Protein AF-A0A934WKM2-F1 (afdb_monomer_lite)

Foldseek 3Di:
DPVVLLVLLVVLVVLLVVLVVLLCVLLVLLVVVCPPPHDPVNVVVVVVVVVLVVVLQVQLVVQLVVLVVVLVVQQVVCVVVVHDRDDRPVSNSSSSSSVSVSVSSNVSSVVSVVDDSD

Sequence (118 aa):
MTRTRSTTLARQATELAVAVPQVMAHRLTRMALAGPVPNARDRREFHGMAQEKAHAFWQSWFAMGWAMTQAMQQAWMAMLQGARVPLVDTQAVLARGLAPVHRKATANARRLARTPLR

Radius of gyration: 19.39 Å; chains: 1; bounding box: 47×22×53 Å

Secondary structure (DSSP, 8-state):
--HHHHHHHHHHHHHHHHHHHHHHHHHHHHHHHH-SS--HHHHHHHHHHHHHHHHHHHHHHHHHHHHHHH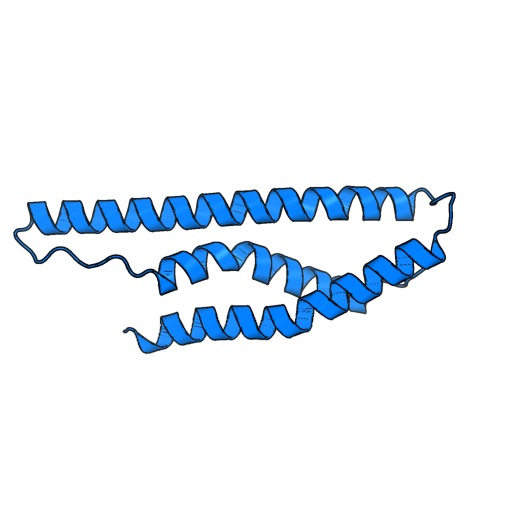HHHHHHHHHHTTPPPPPP-HHHHHHHHHHHHHHHHHHHHHHHTTS---

pLDDT: mean 90.69, std 8.33, range [47.88, 96.56]

Structure (mmCIF, N/CA/C/O backbone):
data_AF-A0A934WKM2-F1
#
_entry.id   AF-A0A934WKM2-F1
#
loop_
_atom_site.group_PDB
_atom_site.id
_atom_site.type_symbol
_atom_site.label_atom_id
_atom_site.label_alt_id
_atom_site.label_comp_id
_atom_site.label_asym_id
_atom_site.label_entity_id
_atom_site.label_seq_id
_atom_site.pdbx_PDB_ins_code
_atom_site.Cartn_x
_atom_site.Cartn_y
_atom_site.Cartn_z
_atom_site.occupancy
_atom_site.B_iso_or_equiv
_atom_site.auth_seq_id
_atom_site.auth_comp_id
_atom_site.auth_asym_id
_atom_site.auth_atom_id
_atom_site.pdbx_PDB_model_num
ATOM 1 N N . MET A 1 1 ? 10.850 -12.229 -21.731 1.00 47.88 1 MET A N 1
ATOM 2 C CA . MET A 1 1 ? 10.818 -12.022 -20.257 1.00 47.88 1 MET A CA 1
ATOM 3 C C . MET A 1 1 ? 9.823 -10.935 -19.792 1.00 47.88 1 MET A C 1
ATOM 5 O O . MET A 1 1 ? 9.910 -10.490 -18.656 1.00 47.88 1 MET A O 1
ATOM 9 N N . THR A 1 2 ? 8.840 -10.528 -20.606 1.00 53.94 2 THR A N 1
ATOM 10 C CA . THR A 1 2 ? 7.841 -9.481 -20.277 1.00 53.94 2 THR A CA 1
ATOM 11 C C . THR A 1 2 ? 6.582 -10.017 -19.581 1.00 53.94 2 THR A C 1
ATOM 13 O O . THR A 1 2 ? 5.940 -9.300 -18.818 1.00 53.94 2 THR A O 1
ATOM 16 N N . ARG A 1 3 ? 6.261 -11.305 -19.771 1.00 54.34 3 ARG A N 1
ATOM 17 C CA . ARG A 1 3 ? 5.039 -11.936 -19.242 1.00 54.34 3 ARG A CA 1
ATOM 18 C C . ARG A 1 3 ? 4.985 -11.971 -17.710 1.00 54.34 3 ARG A C 1
ATOM 20 O O . ARG A 1 3 ? 3.946 -11.678 -17.143 1.00 54.34 3 ARG A O 1
ATOM 27 N N . THR A 1 4 ? 6.106 -12.253 -17.044 1.00 63.75 4 THR A N 1
ATOM 28 C CA . THR A 1 4 ? 6.183 -12.427 -15.578 1.00 63.75 4 THR A CA 1
ATOM 29 C C . THR A 1 4 ? 6.066 -11.121 -14.781 1.00 63.75 4 THR A C 1
ATOM 31 O O . THR A 1 4 ? 5.653 -11.124 -13.619 1.00 63.75 4 THR A O 1
ATOM 34 N N . ARG A 1 5 ? 6.422 -9.982 -15.385 1.00 65.62 5 ARG A N 1
ATOM 35 C CA . ARG A 1 5 ? 6.382 -8.666 -14.722 1.00 65.62 5 ARG A CA 1
ATOM 36 C C . ARG A 1 5 ? 4.980 -8.070 -14.754 1.00 65.62 5 ARG A C 1
ATOM 38 O O . ARG A 1 5 ? 4.478 -7.654 -13.714 1.00 65.62 5 ARG A O 1
ATOM 45 N N . SER A 1 6 ? 4.322 -8.139 -15.912 1.00 64.50 6 SER A N 1
ATOM 46 C CA . SER A 1 6 ? 2.926 -7.719 -16.070 1.00 64.50 6 SER A CA 1
ATOM 47 C C . SER A 1 6 ? 1.986 -8.519 -15.162 1.00 64.50 6 SER A C 1
ATOM 49 O O . SER A 1 6 ? 1.163 -7.945 -14.450 1.00 64.50 6 SER A O 1
ATOM 51 N N . THR A 1 7 ? 2.203 -9.837 -15.057 1.00 77.50 7 THR A N 1
ATOM 52 C CA . THR A 1 7 ? 1.463 -10.689 -14.113 1.00 77.50 7 THR A CA 1
ATOM 53 C C . THR A 1 7 ? 1.713 -10.310 -12.656 1.00 77.50 7 THR A C 1
ATOM 55 O O . THR A 1 7 ? 0.831 -10.493 -11.825 1.00 77.50 7 THR A O 1
ATOM 58 N N . THR A 1 8 ? 2.891 -9.771 -12.321 1.00 87.81 8 THR A N 1
ATOM 59 C CA . THR A 1 8 ? 3.202 -9.350 -10.947 1.00 87.81 8 THR A CA 1
ATOM 60 C C . THR A 1 8 ? 2.421 -8.100 -10.563 1.00 87.81 8 THR A C 1
ATOM 62 O O . THR A 1 8 ? 1.789 -8.101 -9.509 1.00 87.81 8 THR A O 1
ATOM 65 N N . LEU A 1 9 ? 2.415 -7.071 -11.417 1.00 91.75 9 LEU A N 1
ATOM 66 C CA . LEU A 1 9 ? 1.654 -5.845 -11.164 1.00 91.75 9 LEU A CA 1
ATOM 67 C C . LEU A 1 9 ? 0.149 -6.130 -11.093 1.00 91.75 9 LEU A C 1
ATOM 69 O O . LEU A 1 9 ? -0.510 -5.709 -10.145 1.00 91.75 9 LEU A O 1
ATOM 73 N N . ALA A 1 10 ? -0.375 -6.895 -12.056 1.00 92.50 10 ALA A N 1
ATOM 74 C CA . ALA A 1 10 ? -1.779 -7.294 -12.075 1.00 92.50 10 ALA A CA 1
ATOM 75 C C . ALA A 1 10 ? -2.157 -8.059 -10.798 1.00 92.50 10 ALA A C 1
ATOM 77 O O . ALA A 1 10 ? -3.118 -7.698 -10.126 1.00 92.50 10 ALA A O 1
ATOM 78 N N . ARG A 1 11 ? -1.344 -9.045 -10.394 1.00 93.50 11 ARG A N 1
ATOM 79 C CA . ARG A 1 11 ? -1.551 -9.792 -9.148 1.00 93.50 11 ARG A CA 1
ATOM 80 C C . ARG A 1 11 ? -1.540 -8.887 -7.918 1.00 93.50 11 ARG A C 1
ATOM 82 O O . ARG A 1 11 ? -2.429 -9.004 -7.081 1.00 93.50 11 ARG A O 1
ATOM 89 N N . GLN A 1 12 ? -0.565 -7.983 -7.800 1.00 94.12 12 GLN A N 1
ATOM 90 C CA . GLN A 1 12 ? -0.501 -7.034 -6.683 1.00 94.12 12 GLN A CA 1
ATOM 91 C C . GLN A 1 12 ? -1.754 -6.158 -6.622 1.00 94.12 12 GLN A C 1
ATOM 93 O O . GLN A 1 12 ? -2.299 -5.962 -5.538 1.00 94.12 12 GLN A O 1
ATOM 98 N N . ALA A 1 13 ? -2.230 -5.667 -7.767 1.00 94.44 13 ALA A N 1
ATOM 99 C CA . ALA A 1 13 ? -3.445 -4.866 -7.848 1.00 94.44 13 ALA A CA 1
ATOM 100 C C . ALA A 1 13 ? -4.692 -5.670 -7.441 1.00 94.44 13 ALA A C 1
ATOM 102 O O . ALA A 1 13 ? -5.478 -5.193 -6.625 1.00 94.44 13 ALA A O 1
ATOM 103 N N . THR A 1 14 ? -4.847 -6.903 -7.932 1.00 95.75 14 THR A N 1
ATOM 104 C CA . THR A 1 14 ? -5.975 -7.779 -7.571 1.00 95.75 14 THR A CA 1
ATOM 105 C C . THR A 1 14 ? -5.967 -8.139 -6.087 1.00 95.75 14 THR A C 1
ATOM 107 O O . THR A 1 14 ? -6.989 -8.022 -5.415 1.00 95.75 14 THR A O 1
ATOM 110 N N . GLU A 1 15 ? -4.815 -8.530 -5.537 1.00 95.88 15 GLU A N 1
ATOM 111 C CA . GLU A 1 15 ? -4.692 -8.841 -4.109 1.00 95.88 15 GLU A CA 1
ATOM 112 C C . GLU A 1 15 ? -4.977 -7.603 -3.239 1.00 95.88 15 GLU A C 1
ATOM 114 O O . GLU A 1 15 ? -5.604 -7.711 -2.183 1.00 95.88 15 GLU A O 1
ATOM 119 N N . LEU A 1 16 ? -4.570 -6.411 -3.691 1.00 95.56 16 LEU A N 1
ATOM 120 C CA . LEU A 1 16 ? -4.868 -5.150 -3.014 1.00 95.56 16 LEU A CA 1
ATOM 121 C C . LEU A 1 16 ? -6.370 -4.828 -3.045 1.00 95.56 16 LEU A C 1
ATOM 123 O O . LEU A 1 16 ? -6.918 -4.432 -2.016 1.00 95.56 16 LEU A O 1
ATOM 127 N N . ALA A 1 17 ? -7.031 -5.039 -4.187 1.00 95.19 17 ALA A N 1
ATOM 128 C CA . ALA A 1 17 ? -8.466 -4.810 -4.359 1.00 95.19 17 ALA A CA 1
ATOM 1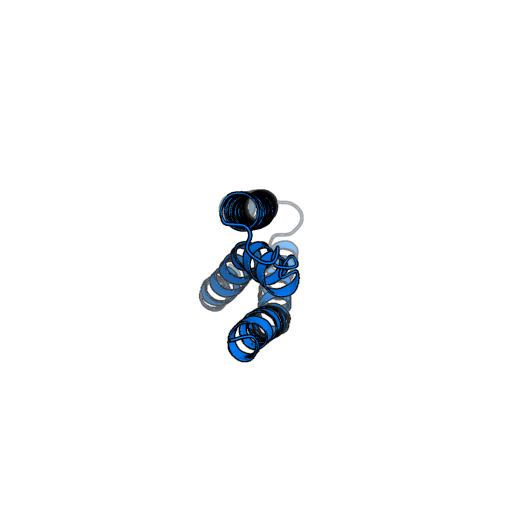29 C C . ALA A 1 17 ? -9.315 -5.634 -3.377 1.00 95.19 17 ALA A C 1
ATOM 131 O O . ALA A 1 17 ? -10.367 -5.175 -2.946 1.00 95.19 17 ALA A O 1
ATOM 132 N N . VAL A 1 18 ? -8.833 -6.812 -2.968 1.00 96.06 18 VAL A N 1
ATOM 133 C CA . VAL A 1 18 ? -9.487 -7.648 -1.948 1.00 96.06 18 VAL A CA 1
ATOM 134 C C . VAL A 1 18 ? -9.072 -7.252 -0.526 1.00 96.06 18 VAL A C 1
ATOM 136 O O . VAL A 1 18 ? -9.916 -7.141 0.363 1.00 96.06 18 VAL A O 1
ATOM 139 N N . ALA A 1 19 ? -7.779 -7.022 -0.280 1.00 96.31 19 ALA A N 1
ATOM 140 C CA . ALA A 1 19 ? -7.261 -6.772 1.067 1.00 96.31 19 ALA A CA 1
ATOM 141 C C . ALA A 1 19 ? -7.658 -5.397 1.633 1.00 96.31 19 ALA A C 1
ATOM 143 O O . ALA A 1 19 ? -7.912 -5.265 2.833 1.00 96.31 19 ALA A O 1
ATOM 144 N N . VAL A 1 20 ? -7.699 -4.355 0.796 1.00 95.75 20 VAL A N 1
ATOM 145 C CA . VAL A 1 20 ? -7.959 -2.979 1.251 1.00 95.75 20 VAL A CA 1
ATOM 146 C C . VAL A 1 20 ? -9.361 -2.815 1.848 1.00 95.75 20 VAL A C 1
ATOM 148 O O . VAL A 1 20 ? -9.437 -2.298 2.968 1.00 95.75 20 VAL A O 1
ATOM 151 N N . PRO A 1 21 ? -10.451 -3.286 1.206 1.00 96.56 21 PRO A N 1
ATOM 152 C CA . PRO A 1 21 ? -11.785 -3.220 1.797 1.00 96.56 21 PRO A CA 1
ATOM 153 C C . PRO A 1 21 ? -11.873 -3.901 3.165 1.00 96.56 21 PRO A C 1
ATOM 155 O O . PRO A 1 21 ? -12.461 -3.337 4.081 1.00 96.56 21 PRO A O 1
ATOM 158 N N . GLN A 1 22 ? -11.225 -5.058 3.351 1.00 95.44 22 GLN A N 1
ATOM 159 C CA . GLN A 1 22 ? -11.202 -5.769 4.639 1.00 95.44 22 GLN A CA 1
ATOM 160 C C . GLN A 1 22 ? -10.542 -4.932 5.743 1.00 95.44 22 GLN A C 1
ATOM 162 O O . GLN A 1 22 ? -11.071 -4.802 6.849 1.00 95.44 22 GLN A O 1
ATOM 167 N N . VAL A 1 23 ? -9.392 -4.323 5.435 1.00 95.69 23 VAL A N 1
ATOM 168 C CA . VAL A 1 23 ? -8.666 -3.451 6.368 1.00 95.69 23 VAL A CA 1
ATOM 169 C C . VAL A 1 23 ? -9.494 -2.219 6.723 1.00 95.69 23 VAL A C 1
ATOM 171 O O . VAL A 1 23 ? -9.574 -1.853 7.897 1.00 95.69 23 VAL A O 1
ATOM 174 N N . MET A 1 24 ? -10.115 -1.583 5.727 1.00 95.31 24 MET A N 1
ATOM 175 C CA . MET A 1 24 ? -10.973 -0.418 5.938 1.00 95.31 24 MET A CA 1
ATOM 176 C C . MET A 1 24 ? -12.202 -0.768 6.768 1.00 95.31 24 MET A C 1
ATOM 178 O O . MET A 1 24 ? -12.451 -0.086 7.757 1.00 95.31 24 MET A O 1
ATOM 182 N N . ALA A 1 25 ? -12.913 -1.844 6.431 1.00 95.12 25 ALA A N 1
ATOM 183 C CA . ALA A 1 25 ? -14.098 -2.287 7.157 1.00 95.12 25 ALA A CA 1
ATOM 184 C C . ALA A 1 25 ? -13.788 -2.521 8.640 1.00 95.12 25 ALA A C 1
ATOM 186 O O . ALA A 1 25 ? -14.463 -1.962 9.503 1.00 95.12 25 ALA A O 1
ATOM 187 N N . HIS A 1 26 ? -12.714 -3.254 8.953 1.00 95.31 26 HIS A N 1
ATOM 188 C CA . HIS A 1 26 ? -12.319 -3.495 10.342 1.00 95.31 26 HIS A CA 1
ATOM 189 C C . HIS A 1 26 ? -12.001 -2.190 11.089 1.00 95.31 26 HIS A C 1
ATOM 191 O O . HIS A 1 26 ? -12.446 -1.982 12.216 1.00 95.31 26 HIS A O 1
ATOM 197 N N . ARG A 1 27 ? -11.243 -1.285 10.461 1.00 93.19 27 ARG A N 1
ATOM 198 C CA . ARG A 1 27 ? -10.794 -0.028 11.083 1.00 93.19 27 ARG A CA 1
ATOM 199 C C . ARG A 1 27 ? -11.926 0.969 11.280 1.00 93.19 27 ARG A C 1
ATOM 201 O O . ARG A 1 27 ? -12.014 1.567 12.347 1.00 93.19 27 ARG A O 1
ATOM 208 N N . LEU A 1 28 ? -12.793 1.116 10.281 1.00 93.50 28 LEU A N 1
ATOM 209 C CA . LEU A 1 28 ? -14.001 1.932 10.372 1.00 93.50 28 LEU A CA 1
ATOM 210 C C . LEU A 1 28 ? -14.933 1.389 11.460 1.00 93.50 28 LEU A C 1
ATOM 212 O O . LEU A 1 28 ? -15.407 2.161 12.286 1.00 93.50 28 LEU A O 1
ATOM 216 N N . THR A 1 29 ? -15.106 0.066 11.537 1.00 93.88 29 THR A N 1
ATOM 217 C CA . THR A 1 29 ? -15.907 -0.568 12.595 1.00 93.88 29 THR A CA 1
ATOM 218 C C . THR A 1 29 ? -15.307 -0.322 13.979 1.00 93.88 29 THR A C 1
ATOM 220 O O . THR A 1 29 ? -16.030 0.057 14.895 1.00 93.88 29 THR A O 1
ATOM 223 N N . ARG A 1 30 ? -13.983 -0.463 14.151 1.00 93.75 30 ARG A N 1
ATOM 224 C CA . ARG A 1 30 ? -13.324 -0.143 15.429 1.00 93.75 30 ARG A CA 1
ATOM 225 C C . ARG A 1 30 ? -13.503 1.328 15.808 1.00 93.75 30 ARG A C 1
ATOM 227 O O . ARG A 1 30 ? -13.806 1.609 16.960 1.00 93.75 30 ARG A O 1
ATOM 234 N N . MET A 1 31 ? -13.351 2.256 14.861 1.00 92.50 31 MET A N 1
ATOM 235 C CA . MET A 1 31 ? -13.580 3.685 15.114 1.00 92.50 31 MET A CA 1
ATOM 236 C C . MET A 1 31 ? -15.026 3.965 15.532 1.00 92.50 31 MET A C 1
ATOM 238 O O . MET A 1 31 ? -15.240 4.687 16.501 1.00 92.50 31 MET A O 1
ATOM 242 N N . ALA A 1 32 ? -16.006 3.336 14.880 1.00 92.88 32 ALA A N 1
ATOM 243 C CA . ALA A 1 32 ? -17.409 3.440 15.274 1.00 92.88 32 ALA A CA 1
ATOM 244 C C . ALA A 1 32 ? -17.659 2.879 16.688 1.00 92.88 32 ALA A C 1
ATOM 246 O O . ALA A 1 32 ? -18.356 3.500 17.486 1.00 92.88 32 ALA A O 1
ATOM 247 N N . LEU A 1 33 ? -17.056 1.733 17.029 1.00 92.56 33 LEU A N 1
ATOM 248 C CA . LEU A 1 33 ? -17.214 1.085 18.337 1.00 92.56 33 LEU A CA 1
ATOM 249 C C . LEU A 1 33 ? -16.464 1.777 19.484 1.00 92.56 33 LEU A C 1
ATOM 251 O O . LEU A 1 33 ? -16.850 1.568 20.637 1.00 92.56 33 LEU A O 1
ATOM 255 N N . ALA A 1 34 ? -15.401 2.532 19.197 1.00 92.12 34 ALA A N 1
ATOM 256 C CA . ALA A 1 34 ? -14.633 3.285 20.192 1.00 92.12 34 ALA A CA 1
ATOM 257 C C . ALA A 1 34 ? -15.392 4.525 20.701 1.00 92.12 34 ALA A C 1
ATOM 259 O O . ALA A 1 34 ? -15.165 4.965 21.826 1.00 92.12 34 ALA A O 1
ATOM 260 N N . GLY A 1 35 ? -16.317 5.063 19.896 1.00 86.75 35 GLY A N 1
ATOM 261 C CA . GLY A 1 35 ? -17.102 6.243 20.248 1.00 86.75 35 GLY A CA 1
ATOM 262 C C . GLY A 1 35 ? -16.259 7.525 20.381 1.00 86.75 35 GLY A C 1
ATOM 263 O O . GLY A 1 35 ? -15.115 7.572 19.925 1.00 86.75 35 GLY A O 1
ATOM 264 N N . PRO A 1 36 ? -16.807 8.586 21.002 1.00 87.12 36 PRO A N 1
ATOM 265 C CA . PRO A 1 36 ? -16.146 9.895 21.092 1.00 87.12 36 PRO A CA 1
ATOM 266 C C . PRO A 1 36 ? -14.869 9.903 21.943 1.00 87.12 36 PRO A C 1
ATOM 268 O O . PRO A 1 36 ? -14.019 10.773 21.767 1.00 87.12 36 PRO A O 1
ATOM 271 N N . VAL A 1 37 ? -14.729 8.952 22.874 1.00 89.19 37 VAL A N 1
ATOM 272 C CA . VAL A 1 37 ? -13.615 8.895 23.830 1.00 89.19 37 VAL A CA 1
ATOM 273 C C . VAL A 1 37 ? -12.877 7.557 23.687 1.00 89.19 37 VAL A C 1
ATOM 275 O O . VAL A 1 37 ? -13.181 6.598 24.398 1.00 89.19 37 VAL A O 1
ATOM 278 N N . PRO A 1 38 ? -11.894 7.461 22.772 1.00 89.62 38 PRO A N 1
ATOM 279 C CA . PRO A 1 38 ? -11.156 6.224 22.535 1.00 89.62 38 PRO A CA 1
ATOM 280 C C . PRO A 1 38 ? -10.257 5.851 23.722 1.00 89.62 38 PRO A C 1
ATOM 282 O O . PRO A 1 38 ? -9.545 6.690 24.290 1.00 89.62 38 PRO A O 1
ATOM 285 N N . ASN A 1 39 ? -10.221 4.558 24.059 1.00 90.06 39 ASN A N 1
ATOM 286 C CA . ASN A 1 39 ? -9.352 4.023 25.111 1.00 90.06 39 ASN A CA 1
ATOM 287 C C . ASN A 1 39 ? -7.869 3.983 24.667 1.00 90.06 39 ASN A C 1
ATOM 289 O O . ASN A 1 39 ? -7.517 4.270 23.521 1.00 90.06 39 ASN A O 1
ATOM 293 N N . ALA A 1 40 ? -6.960 3.608 25.575 1.00 91.56 40 ALA A N 1
ATOM 294 C CA . ALA A 1 40 ? -5.521 3.583 25.283 1.00 91.56 40 ALA A CA 1
ATOM 295 C C . ALA A 1 40 ? -5.131 2.628 24.137 1.00 91.56 40 ALA A C 1
ATOM 297 O O . ALA A 1 40 ? -4.167 2.894 23.417 1.00 91.56 40 ALA A O 1
ATOM 298 N N . ARG A 1 41 ? -5.861 1.521 23.953 1.00 89.69 41 ARG A N 1
ATOM 299 C CA . ARG A 1 41 ? -5.633 0.566 22.860 1.00 89.69 41 ARG A CA 1
ATOM 300 C C . ARG A 1 41 ? -6.051 1.166 21.519 1.00 89.69 41 ARG A C 1
ATOM 302 O O . ARG A 1 41 ? -5.279 1.076 20.567 1.00 89.69 41 ARG A O 1
ATOM 309 N N . ASP A 1 42 ? -7.207 1.817 21.469 1.00 92.25 42 ASP A N 1
ATOM 310 C CA . ASP A 1 42 ? -7.720 2.462 20.259 1.00 92.25 42 ASP A CA 1
ATOM 311 C C . ASP A 1 42 ? -6.826 3.617 19.822 1.00 92.25 42 ASP A C 1
ATOM 313 O O . ASP A 1 42 ? -6.431 3.670 18.660 1.00 92.25 42 ASP A O 1
ATOM 317 N N . ARG A 1 43 ? -6.384 4.470 20.757 1.00 91.56 43 ARG A N 1
ATOM 318 C CA . ARG A 1 43 ? -5.428 5.547 20.449 1.00 91.56 43 ARG A CA 1
ATOM 319 C C . ARG A 1 43 ? -4.151 5.008 19.806 1.00 91.56 43 ARG A C 1
ATOM 321 O O . ARG A 1 43 ? -3.710 5.536 18.788 1.00 91.56 43 A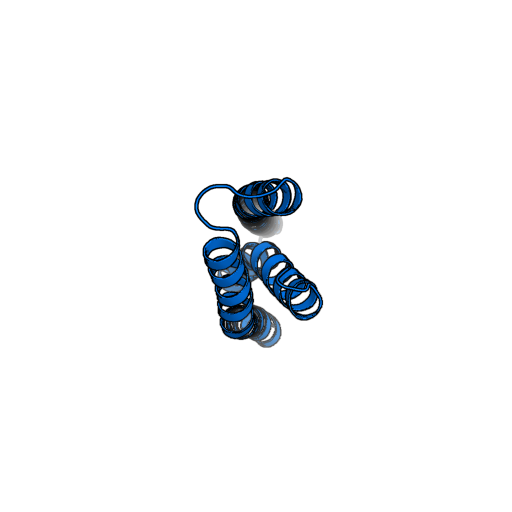RG A O 1
ATOM 328 N N . ARG A 1 44 ? -3.577 3.932 20.358 1.00 91.19 44 ARG A N 1
ATOM 329 C CA . ARG A 1 44 ? -2.382 3.287 19.785 1.00 91.19 44 ARG A CA 1
ATOM 330 C C . ARG A 1 44 ? -2.636 2.742 18.382 1.00 91.19 44 ARG A C 1
ATOM 332 O O . ARG A 1 44 ? -1.811 2.973 17.501 1.00 91.19 44 ARG A O 1
ATOM 339 N N . GLU A 1 45 ? -3.762 2.063 18.155 1.00 91.00 45 GLU A N 1
ATOM 340 C CA . GLU A 1 45 ? -4.108 1.595 16.808 1.00 91.00 45 GLU A CA 1
ATOM 341 C C . GLU A 1 45 ? -4.251 2.782 15.852 1.00 91.00 45 GLU A C 1
ATOM 343 O O . GLU A 1 45 ? -3.671 2.757 14.772 1.00 91.00 45 GLU A O 1
ATOM 348 N N . PHE A 1 46 ? -4.978 3.831 16.243 1.00 91.81 46 PHE A N 1
ATOM 349 C CA . PHE A 1 46 ? -5.314 4.962 15.376 1.00 91.81 46 PHE A CA 1
ATOM 350 C C . PHE A 1 46 ? -4.070 5.762 14.983 1.00 91.81 46 PHE A C 1
ATOM 352 O O . PHE A 1 46 ? -3.881 6.058 13.801 1.00 91.81 46 PHE A O 1
ATOM 359 N N . HIS A 1 47 ? -3.167 6.015 15.935 1.00 91.50 47 HIS A N 1
ATOM 360 C CA . HIS A 1 47 ? -1.855 6.594 15.639 1.00 91.50 47 HIS A CA 1
ATOM 361 C C . HIS A 1 47 ? -1.045 5.705 14.690 1.00 91.50 47 HIS A C 1
ATOM 363 O O . HIS A 1 47 ? -0.503 6.197 13.697 1.00 91.50 47 HIS A O 1
ATOM 369 N N . GLY A 1 48 ? -1.025 4.392 14.941 1.00 91.25 48 GLY A N 1
ATOM 370 C CA . GLY A 1 48 ? -0.372 3.427 14.063 1.00 91.25 48 GLY A CA 1
ATOM 371 C C . GLY A 1 48 ? -0.922 3.480 12.636 1.00 91.25 48 GLY A C 1
ATOM 372 O O . GLY A 1 48 ? -0.152 3.521 11.682 1.00 91.25 48 GLY A O 1
ATOM 373 N N . MET A 1 49 ? -2.243 3.566 12.455 1.00 91.62 49 MET A N 1
ATOM 374 C CA . MET A 1 49 ? -2.863 3.623 11.126 1.00 91.62 49 MET A CA 1
ATOM 375 C C . MET A 1 49 ? -2.360 4.790 10.272 1.00 91.62 49 MET A C 1
ATOM 377 O O . MET A 1 49 ? -2.143 4.613 9.070 1.00 91.62 49 MET A O 1
ATOM 381 N N . ALA A 1 50 ? -2.205 5.972 10.872 1.00 87.00 50 ALA A N 1
ATOM 382 C CA . ALA A 1 50 ? -1.722 7.158 10.172 1.00 87.00 50 ALA A CA 1
ATOM 383 C C . ALA A 1 50 ? -0.245 7.001 9.778 1.00 87.00 50 ALA A C 1
ATOM 385 O O . ALA A 1 50 ? 0.115 7.200 8.616 1.00 87.00 50 ALA A O 1
ATOM 386 N N . GLN A 1 51 ? 0.589 6.551 10.720 1.00 91.50 51 GLN A N 1
ATOM 387 C CA . GLN A 1 51 ? 2.015 6.307 10.486 1.00 91.50 51 GLN A CA 1
ATOM 388 C C . GLN A 1 51 ? 2.247 5.253 9.398 1.00 91.50 51 GLN A C 1
ATOM 390 O O . GLN A 1 51 ? 3.124 5.407 8.552 1.00 91.50 51 GLN A O 1
ATOM 395 N N . GLU A 1 52 ? 1.431 4.199 9.370 1.00 91.75 52 GLU A N 1
ATOM 396 C CA . GLU A 1 52 ? 1.517 3.152 8.354 1.00 91.75 52 GLU A CA 1
ATOM 397 C C . GLU A 1 52 ? 1.306 3.681 6.932 1.00 91.75 52 GLU A C 1
ATOM 399 O O . GLU A 1 52 ? 2.008 3.244 6.020 1.00 91.75 52 GLU A O 1
ATOM 404 N N . LYS A 1 53 ? 0.364 4.614 6.730 1.00 88.62 53 LYS A N 1
ATOM 405 C CA . LYS A 1 53 ? 0.109 5.222 5.414 1.00 88.62 53 LYS A CA 1
ATOM 406 C C . LYS A 1 53 ? 1.304 6.061 4.962 1.00 88.62 53 LYS A C 1
ATOM 408 O O . LYS A 1 53 ? 1.750 5.908 3.827 1.00 88.62 53 LYS A O 1
ATOM 413 N N . ALA A 1 54 ? 1.849 6.885 5.858 1.00 88.62 54 ALA A N 1
ATOM 414 C CA . ALA A 1 54 ? 3.017 7.715 5.571 1.00 88.62 54 ALA A CA 1
ATOM 415 C C . ALA A 1 54 ? 4.262 6.865 5.266 1.00 88.62 54 ALA A C 1
ATOM 417 O O . ALA A 1 54 ? 4.925 7.082 4.254 1.00 88.62 54 ALA A O 1
ATOM 418 N N . HIS A 1 55 ? 4.553 5.846 6.082 1.00 90.38 55 HIS A N 1
ATOM 419 C CA . HIS A 1 55 ? 5.676 4.939 5.833 1.00 90.38 55 HIS A CA 1
ATOM 420 C C . HIS A 1 55 ? 5.527 4.168 4.522 1.00 90.38 55 HIS A C 1
ATOM 422 O O . HIS A 1 55 ? 6.486 4.089 3.756 1.00 90.38 55 HIS A O 1
ATOM 428 N N . ALA A 1 56 ? 4.343 3.619 4.235 1.00 89.31 56 ALA A N 1
ATOM 429 C CA . ALA A 1 56 ? 4.113 2.900 2.987 1.00 89.31 56 ALA A CA 1
ATOM 430 C C . ALA A 1 56 ? 4.280 3.821 1.769 1.00 89.31 56 ALA A C 1
ATOM 432 O O . ALA A 1 56 ? 4.867 3.399 0.774 1.00 89.31 56 ALA A O 1
ATOM 433 N N . PHE A 1 57 ? 3.828 5.077 1.857 1.00 91.00 57 PHE A N 1
ATOM 434 C CA . PHE A 1 57 ? 4.052 6.080 0.817 1.00 91.00 57 PHE A CA 1
ATOM 435 C C . PHE A 1 57 ? 5.545 6.337 0.588 1.00 91.00 57 PHE A C 1
ATOM 437 O O . PHE A 1 57 ? 6.015 6.187 -0.538 1.00 91.00 57 PHE A O 1
ATOM 444 N N . TRP A 1 58 ? 6.311 6.629 1.645 1.00 93.19 58 TRP A N 1
ATOM 445 C CA . TRP A 1 58 ? 7.755 6.859 1.533 1.00 93.19 58 TRP A CA 1
ATOM 446 C C . TRP A 1 58 ? 8.489 5.657 0.943 1.00 93.19 58 TRP A C 1
ATOM 448 O O . TRP A 1 58 ? 9.272 5.815 0.011 1.00 93.19 58 TRP A O 1
ATOM 458 N N . GLN A 1 59 ? 8.196 4.445 1.420 1.00 94.00 59 GLN A N 1
ATOM 459 C CA . GLN A 1 59 ? 8.784 3.219 0.876 1.00 94.00 59 GLN A CA 1
ATOM 460 C C . GLN A 1 59 ? 8.466 3.039 -0.611 1.00 94.00 59 GLN A C 1
ATOM 462 O O . GLN A 1 59 ? 9.335 2.641 -1.381 1.00 94.00 59 GLN A O 1
ATOM 467 N N . SER A 1 60 ? 7.231 3.336 -1.015 1.00 91.69 60 SER A N 1
ATOM 468 C CA . SER A 1 60 ? 6.784 3.234 -2.408 1.00 91.69 60 SER A CA 1
ATOM 469 C C . SER A 1 60 ? 7.484 4.257 -3.290 1.00 91.69 60 SER A C 1
ATOM 471 O O . SER A 1 60 ? 7.931 3.925 -4.388 1.00 91.69 60 SER A O 1
ATOM 473 N N . TRP A 1 61 ? 7.637 5.484 -2.788 1.00 91.75 61 TRP A N 1
ATOM 474 C CA . TRP A 1 61 ? 8.342 6.537 -3.499 1.00 91.75 61 TRP A CA 1
ATOM 475 C C . TRP A 1 61 ? 9.826 6.179 -3.675 1.00 91.75 61 TRP A C 1
ATOM 477 O O . TRP A 1 61 ? 10.302 6.059 -4.802 1.00 91.75 61 TRP A O 1
ATOM 487 N N . PHE A 1 62 ? 10.541 5.860 -2.594 1.00 94.62 62 PHE A N 1
ATOM 488 C CA . PHE A 1 62 ? 11.940 5.431 -2.692 1.00 94.62 62 PHE A CA 1
ATOM 489 C C . PHE A 1 62 ? 12.125 4.207 -3.600 1.00 94.62 62 PHE A C 1
ATOM 491 O O . PHE A 1 62 ? 13.079 4.166 -4.374 1.00 94.62 62 PHE A O 1
ATOM 498 N N . ALA A 1 63 ? 11.205 3.237 -3.575 1.00 93.69 63 ALA A N 1
ATOM 499 C CA . ALA A 1 63 ? 11.275 2.067 -4.448 1.00 93.69 63 ALA A CA 1
ATOM 500 C C . ALA A 1 63 ? 11.151 2.422 -5.939 1.00 93.69 63 ALA A C 1
ATOM 502 O O . ALA A 1 63 ? 11.873 1.853 -6.761 1.00 93.69 63 ALA A O 1
ATOM 503 N N . MET A 1 64 ? 10.270 3.361 -6.301 1.00 93.69 64 MET A N 1
ATOM 504 C CA . MET A 1 64 ? 10.166 3.849 -7.682 1.00 93.69 64 MET A CA 1
ATOM 505 C C . MET A 1 64 ? 11.386 4.672 -8.084 1.00 93.69 64 MET A C 1
ATOM 507 O O . MET A 1 64 ? 11.928 4.447 -9.164 1.00 93.69 64 MET A O 1
ATOM 511 N N . GLY A 1 65 ? 11.853 5.570 -7.211 1.00 93.69 65 GLY A N 1
ATOM 512 C CA . GLY A 1 65 ? 13.072 6.347 -7.440 1.00 93.69 65 GLY A CA 1
ATOM 513 C C . GLY A 1 65 ? 14.272 5.437 -7.700 1.00 93.69 65 GLY A C 1
ATOM 514 O O . GLY A 1 65 ? 14.956 5.591 -8.706 1.00 93.69 65 GLY A O 1
ATOM 515 N N . TRP A 1 66 ? 14.451 4.406 -6.870 1.00 94.25 66 TRP A N 1
ATOM 516 C CA . TRP A 1 66 ? 15.507 3.404 -7.032 1.00 94.25 66 TRP A CA 1
ATOM 517 C C . TRP A 1 66 ? 15.363 2.567 -8.312 1.00 94.25 66 TRP A C 1
ATOM 519 O O . TRP A 1 66 ? 16.350 2.192 -8.942 1.00 94.25 66 TRP A O 1
ATOM 529 N N . ALA A 1 67 ? 14.132 2.260 -8.727 1.00 93.00 67 ALA A N 1
ATOM 530 C CA . ALA A 1 67 ? 13.894 1.583 -9.998 1.00 93.00 67 ALA A CA 1
ATOM 531 C C . ALA A 1 67 ? 14.267 2.474 -11.196 1.00 93.00 67 ALA A C 1
ATOM 533 O O . ALA A 1 67 ? 14.808 1.977 -12.183 1.00 93.00 67 ALA A O 1
ATOM 534 N N . MET A 1 68 ? 14.004 3.778 -11.098 1.00 92.75 68 MET A N 1
ATOM 535 C CA . MET A 1 68 ? 14.339 4.747 -12.137 1.00 92.75 68 MET A CA 1
ATOM 536 C C . MET A 1 68 ? 15.849 5.000 -12.216 1.00 92.75 68 MET A C 1
ATOM 538 O O . MET A 1 68 ? 16.399 5.027 -13.315 1.00 92.75 68 MET A O 1
ATOM 542 N N . THR A 1 69 ? 16.548 5.109 -11.081 1.00 94.06 69 THR A N 1
ATOM 543 C CA . THR A 1 69 ? 18.015 5.243 -11.080 1.00 94.06 69 THR A CA 1
ATOM 544 C C . THR A 1 69 ? 18.690 4.014 -11.686 1.00 94.06 69 THR A C 1
ATOM 546 O O . THR A 1 69 ? 19.607 4.165 -12.490 1.00 94.06 69 THR A O 1
ATOM 549 N N . GLN A 1 70 ? 18.194 2.805 -11.397 1.00 92.31 70 GLN A N 1
ATOM 550 C CA . GLN A 1 70 ? 18.659 1.579 -12.058 1.00 92.31 70 GLN A CA 1
ATOM 551 C C . GLN A 1 70 ? 18.421 1.607 -13.572 1.00 92.31 70 GLN A C 1
ATOM 553 O O . GLN A 1 70 ? 19.297 1.200 -14.332 1.00 92.31 70 GLN A O 1
ATOM 558 N N . ALA A 1 71 ? 17.256 2.079 -14.024 1.00 92.06 71 ALA A N 1
ATOM 559 C CA . ALA A 1 71 ? 16.966 2.195 -15.453 1.00 92.06 71 ALA A CA 1
ATOM 560 C C . ALA A 1 71 ? 17.919 3.187 -16.142 1.00 92.06 71 ALA A C 1
ATOM 562 O O . ALA A 1 71 ? 18.440 2.896 -17.217 1.00 92.06 71 ALA A O 1
ATOM 563 N N . MET A 1 72 ? 18.216 4.317 -15.493 1.00 92.38 72 MET A N 1
ATOM 564 C CA . MET A 1 72 ? 19.191 5.290 -15.990 1.00 92.38 72 MET A CA 1
ATOM 565 C C . MET A 1 72 ? 20.607 4.705 -16.041 1.00 92.38 72 MET A C 1
ATOM 567 O O . MET A 1 72 ? 21.295 4.862 -17.045 1.00 92.38 72 MET A O 1
ATOM 571 N N . GLN A 1 73 ? 21.020 3.963 -15.011 1.00 93.62 73 GLN A N 1
ATOM 572 C CA . GLN A 1 73 ? 22.313 3.278 -14.989 1.00 93.62 73 GLN A CA 1
ATOM 573 C C . GLN A 1 73 ? 22.435 2.255 -16.128 1.00 93.62 73 GLN A C 1
ATOM 575 O O . GLN A 1 73 ? 23.470 2.185 -16.784 1.00 93.62 73 GLN A O 1
ATOM 580 N N . GLN A 1 74 ? 21.378 1.485 -16.404 1.00 91.88 74 GLN A N 1
ATOM 581 C CA . GLN A 1 74 ? 21.352 0.540 -17.526 1.00 91.88 74 GLN A CA 1
ATOM 582 C C . GLN A 1 74 ? 21.462 1.254 -18.875 1.00 91.88 74 GLN A C 1
ATOM 584 O O . GLN A 1 74 ? 22.189 0.790 -19.751 1.00 91.88 74 GLN A O 1
ATOM 589 N N . ALA A 1 75 ? 20.780 2.389 -19.034 1.00 92.75 75 ALA A N 1
ATOM 590 C CA . ALA A 1 75 ? 20.880 3.213 -20.233 1.00 92.75 75 ALA A CA 1
ATOM 591 C C . ALA A 1 75 ? 22.299 3.766 -20.433 1.00 92.75 75 ALA A C 1
ATOM 593 O O . ALA A 1 75 ? 22.836 3.685 -21.536 1.00 92.75 75 ALA A O 1
ATOM 594 N N . TRP A 1 76 ? 22.925 4.267 -19.366 1.00 93.75 76 TRP A N 1
ATOM 595 C CA . TRP A 1 76 ? 24.301 4.765 -19.400 1.00 93.75 76 TRP A CA 1
ATOM 596 C C . TRP A 1 76 ? 25.294 3.658 -19.762 1.00 93.75 76 TRP A C 1
ATOM 598 O O . TRP A 1 76 ? 26.120 3.842 -20.651 1.00 93.75 76 TRP A O 1
ATOM 608 N N . MET A 1 77 ? 25.176 2.482 -19.139 1.00 95.06 77 MET A N 1
ATOM 609 C CA . MET A 1 77 ? 26.024 1.331 -19.462 1.00 95.06 77 MET A CA 1
ATOM 610 C C . MET A 1 77 ? 25.838 0.863 -20.908 1.00 95.06 77 MET A C 1
ATOM 612 O O . MET A 1 77 ? 26.822 0.560 -21.575 1.00 95.06 77 MET A O 1
ATOM 616 N N . ALA A 1 78 ? 24.600 0.846 -21.414 1.00 93.81 78 ALA A N 1
ATOM 617 C CA . ALA A 1 78 ? 24.324 0.500 -22.805 1.00 93.81 78 ALA A CA 1
ATOM 618 C C . ALA A 1 78 ? 24.982 1.493 -23.775 1.00 93.81 78 ALA A C 1
ATOM 620 O O . ALA A 1 78 ? 25.607 1.060 -24.739 1.00 93.81 78 ALA A O 1
ATOM 621 N N . MET A 1 79 ? 24.917 2.800 -23.489 1.00 94.06 79 MET A N 1
ATOM 622 C CA . MET A 1 79 ? 25.612 3.812 -24.293 1.00 94.06 79 MET A CA 1
ATOM 623 C C . MET A 1 79 ? 27.129 3.608 -24.302 1.00 94.06 79 MET A C 1
ATOM 625 O O . MET A 1 79 ? 27.727 3.601 -25.374 1.00 94.06 79 MET A O 1
ATOM 629 N N . LEU A 1 80 ? 27.751 3.399 -23.135 1.00 96.25 80 LEU A N 1
ATOM 630 C CA . LEU A 1 80 ? 29.201 3.179 -23.031 1.00 96.25 80 LEU A CA 1
ATOM 631 C C . LEU A 1 80 ? 29.667 1.932 -23.793 1.00 96.25 80 LEU A C 1
ATOM 633 O O . LEU A 1 80 ? 30.785 1.892 -24.294 1.00 96.25 80 LEU A O 1
ATOM 637 N N . GLN A 1 81 ? 28.808 0.919 -23.888 1.00 96.06 81 GLN A N 1
ATOM 638 C CA . GLN A 1 81 ? 29.083 -0.327 -24.601 1.00 96.06 81 GLN A CA 1
ATOM 639 C C . GLN A 1 81 ? 28.707 -0.268 -26.092 1.00 96.06 81 GLN A C 1
ATOM 641 O O . GLN A 1 81 ? 28.807 -1.281 -26.779 1.00 96.06 81 GLN A O 1
ATOM 646 N N . GLY A 1 82 ? 28.235 0.879 -26.599 1.00 94.06 82 GLY A N 1
ATOM 647 C CA . GLY A 1 82 ? 27.736 1.006 -27.975 1.00 94.06 82 GLY A CA 1
ATOM 648 C C . GLY A 1 82 ? 26.492 0.153 -28.260 1.00 94.06 82 GLY A C 1
ATOM 649 O O . GLY A 1 82 ? 26.163 -0.115 -29.414 1.00 94.06 82 GLY A O 1
ATOM 650 N N . ALA A 1 83 ? 25.802 -0.302 -27.215 1.00 94.44 83 ALA A N 1
ATOM 651 C CA . ALA A 1 83 ? 24.611 -1.125 -27.307 1.00 94.44 83 ALA A CA 1
ATOM 652 C C . ALA A 1 83 ? 23.344 -0.263 -27.404 1.00 94.44 83 ALA A C 1
ATOM 654 O O . ALA A 1 83 ? 23.318 0.929 -27.090 1.00 94.44 83 ALA A O 1
ATOM 655 N N . ARG A 1 84 ? 22.235 -0.888 -27.809 1.00 93.44 84 ARG A N 1
ATOM 656 C CA . ARG A 1 84 ? 20.929 -0.224 -27.842 1.00 93.44 84 ARG A CA 1
ATOM 657 C C . ARG A 1 84 ? 20.489 0.163 -26.427 1.00 93.44 84 ARG A C 1
ATOM 659 O O . ARG A 1 84 ? 20.371 -0.700 -25.559 1.00 93.44 84 ARG A O 1
ATOM 666 N N . VAL A 1 85 ? 20.150 1.437 -26.233 1.00 91.69 85 VAL A N 1
ATOM 667 C CA . VAL A 1 85 ? 19.576 1.933 -24.975 1.00 91.69 85 VAL A CA 1
ATOM 668 C C . VAL A 1 85 ? 18.209 1.276 -24.730 1.00 91.69 85 VAL A C 1
ATOM 670 O O . VAL A 1 85 ? 17.317 1.388 -25.581 1.00 91.69 85 VAL A O 1
ATOM 673 N N . PRO A 1 86 ? 18.017 0.571 -23.600 1.00 88.00 86 PRO A N 1
ATOM 674 C CA . PRO A 1 86 ? 16.731 -0.025 -23.274 1.00 88.00 86 PRO A CA 1
ATOM 675 C C . PRO A 1 86 ? 15.709 1.056 -22.906 1.00 88.00 86 PRO A C 1
ATOM 677 O O . PRO A 1 86 ? 16.025 2.029 -22.224 1.00 88.00 86 PRO A O 1
ATOM 680 N N . LEU A 1 87 ? 14.457 0.862 -23.325 1.00 88.94 87 LEU A N 1
ATOM 681 C CA . LEU A 1 87 ? 13.346 1.688 -22.854 1.00 88.94 87 LEU A CA 1
ATOM 682 C C . LEU A 1 87 ? 13.049 1.383 -21.382 1.00 88.94 87 LEU A C 1
ATOM 684 O O . LEU A 1 87 ? 13.186 0.243 -20.931 1.00 88.94 87 LEU A O 1
ATOM 688 N N . VAL A 1 88 ? 12.592 2.398 -20.648 1.00 89.69 88 VAL A N 1
ATOM 689 C CA . VAL A 1 88 ? 12.169 2.233 -19.255 1.00 89.69 88 VAL A CA 1
ATOM 690 C C . VAL A 1 88 ? 10.971 1.284 -19.188 1.00 89.69 88 VAL A C 1
ATOM 692 O O . VAL A 1 88 ? 9.932 1.518 -19.804 1.00 89.69 88 VAL A O 1
ATOM 695 N N . ASP A 1 89 ? 11.101 0.222 -18.393 1.00 90.19 89 ASP A N 1
ATOM 696 C CA . ASP A 1 89 ? 10.005 -0.701 -18.092 1.00 90.19 89 ASP A CA 1
ATOM 697 C C . ASP A 1 89 ? 9.097 -0.089 -17.014 1.00 90.19 89 ASP A C 1
ATOM 699 O O . ASP A 1 89 ? 9.285 -0.289 -15.809 1.00 90.19 89 ASP A O 1
ATOM 703 N N . THR A 1 90 ? 8.111 0.690 -17.456 1.00 90.31 90 THR A N 1
ATOM 704 C CA . THR A 1 90 ? 7.163 1.382 -16.572 1.00 90.31 90 THR A CA 1
ATOM 705 C C . THR A 1 90 ? 6.354 0.410 -15.716 1.00 90.31 90 THR A C 1
ATOM 707 O O . THR A 1 90 ? 6.094 0.705 -14.551 1.00 90.31 90 THR A O 1
ATOM 710 N N . GLN A 1 91 ? 6.022 -0.784 -16.223 1.00 91.25 91 GLN A N 1
ATOM 711 C CA . GLN A 1 91 ? 5.317 -1.802 -15.438 1.00 91.25 91 GLN A CA 1
ATOM 712 C C . GLN A 1 91 ? 6.185 -2.324 -14.291 1.00 91.25 91 GLN A C 1
ATOM 714 O O . GLN A 1 91 ? 5.684 -2.521 -13.185 1.00 91.25 91 GLN A O 1
ATOM 719 N N . ALA A 1 92 ? 7.489 -2.508 -14.513 1.00 89.19 92 ALA A N 1
ATOM 720 C CA . ALA A 1 92 ? 8.413 -2.907 -13.454 1.00 89.19 92 ALA A CA 1
ATOM 721 C C . ALA A 1 92 ? 8.620 -1.804 -12.403 1.00 89.19 92 ALA A C 1
ATOM 723 O O . ALA A 1 92 ? 8.720 -2.112 -11.212 1.00 89.19 92 ALA A O 1
ATOM 724 N N . VAL A 1 93 ? 8.671 -0.534 -12.817 1.00 92.50 93 VAL A N 1
ATOM 725 C CA . VAL A 1 93 ? 8.736 0.611 -11.889 1.00 92.50 93 VAL A CA 1
ATOM 726 C C . VAL A 1 93 ? 7.472 0.665 -11.032 1.00 92.50 93 VAL A C 1
ATOM 728 O O . VAL A 1 93 ? 7.569 0.713 -9.806 1.00 92.50 93 VAL A O 1
ATOM 731 N N . LEU A 1 94 ? 6.294 0.556 -11.652 1.00 92.56 94 LEU A N 1
ATOM 732 C CA . LEU A 1 94 ? 5.010 0.544 -10.950 1.00 92.56 94 LEU A CA 1
ATOM 733 C C . LEU A 1 94 ? 4.876 -0.657 -10.007 1.00 92.56 94 LEU A C 1
ATOM 735 O O . LEU A 1 94 ? 4.458 -0.486 -8.867 1.00 92.56 94 LEU A O 1
ATOM 739 N N . ALA A 1 95 ? 5.287 -1.858 -10.422 1.00 92.50 95 ALA A N 1
ATOM 740 C CA . ALA A 1 95 ? 5.264 -3.046 -9.563 1.00 92.50 95 ALA A CA 1
ATOM 741 C C . ALA A 1 95 ? 6.172 -2.894 -8.329 1.00 92.50 95 ALA A C 1
ATOM 743 O O . ALA A 1 95 ? 5.811 -3.309 -7.224 1.00 92.50 95 ALA A O 1
ATOM 744 N N . ARG A 1 96 ? 7.350 -2.271 -8.493 1.00 92.94 96 ARG A N 1
ATOM 745 C CA . ARG A 1 96 ? 8.256 -1.945 -7.3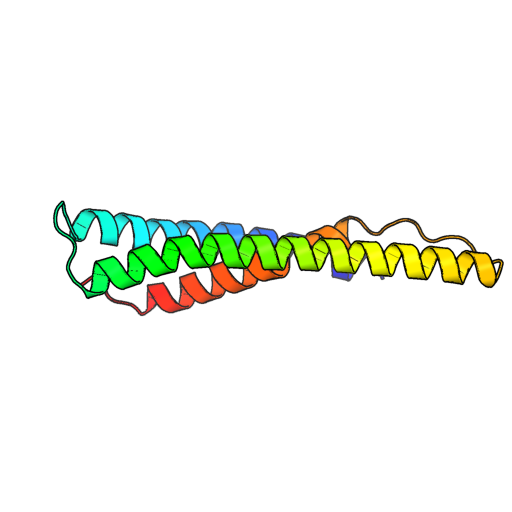78 1.00 92.94 96 ARG A CA 1
ATOM 746 C C . ARG A 1 96 ? 7.671 -0.879 -6.461 1.00 92.94 96 ARG A C 1
ATOM 748 O O . ARG A 1 96 ? 7.762 -1.033 -5.248 1.00 92.94 96 ARG A O 1
ATOM 755 N N . GLY A 1 97 ? 7.041 0.146 -7.029 1.00 92.88 97 GLY A N 1
ATOM 756 C CA . GLY A 1 97 ? 6.341 1.184 -6.278 1.00 92.88 97 GLY A CA 1
ATOM 757 C C . GLY A 1 97 ? 5.138 0.662 -5.505 1.00 92.88 97 GLY A C 1
ATOM 758 O O . GLY A 1 97 ? 4.915 1.067 -4.375 1.00 92.88 97 GLY A O 1
ATOM 759 N N . LEU A 1 98 ? 4.385 -0.281 -6.068 1.00 93.69 98 LEU A N 1
ATOM 760 C CA . LEU A 1 98 ? 3.197 -0.834 -5.423 1.00 93.69 98 LEU A CA 1
ATOM 761 C C . LEU A 1 98 ? 3.536 -1.875 -4.347 1.00 93.69 98 LEU A C 1
ATOM 763 O O . LEU A 1 98 ? 2.742 -2.103 -3.433 1.00 93.69 98 LEU A O 1
ATOM 767 N N . ALA A 1 99 ? 4.714 -2.504 -4.422 1.00 93.00 99 ALA A N 1
ATOM 768 C CA . ALA A 1 99 ? 5.099 -3.601 -3.536 1.00 93.00 99 ALA A CA 1
ATOM 769 C C . ALA A 1 99 ? 5.038 -3.271 -2.029 1.00 93.00 99 ALA A C 1
ATOM 771 O O . ALA A 1 99 ? 4.571 -4.128 -1.272 1.00 93.00 99 ALA A O 1
ATOM 772 N N . PRO A 1 100 ? 5.474 -2.092 -1.539 1.00 94.38 100 PRO A N 1
ATOM 773 C CA . PRO A 1 100 ? 5.361 -1.751 -0.122 1.00 94.38 100 PRO A CA 1
ATOM 774 C C . PRO A 1 100 ? 3.906 -1.608 0.337 1.00 94.38 100 PRO A C 1
ATOM 776 O O . PRO A 1 100 ? 3.532 -2.190 1.359 1.00 94.38 100 PRO A O 1
ATOM 779 N N . VAL A 1 101 ? 3.061 -0.918 -0.443 1.00 94.00 101 VAL A N 1
ATOM 780 C CA . VAL A 1 101 ? 1.625 -0.765 -0.141 1.00 94.00 101 VAL A CA 1
ATOM 781 C C . VAL A 1 101 ? 0.920 -2.117 -0.145 1.00 94.00 101 VAL A C 1
ATOM 783 O O . VAL A 1 101 ? 0.232 -2.452 0.818 1.00 94.00 101 VAL A O 1
ATOM 786 N N . HIS A 1 102 ? 1.130 -2.918 -1.193 1.00 95.12 102 HIS A N 1
ATOM 787 C CA . HIS A 1 102 ? 0.564 -4.261 -1.333 1.00 95.12 102 HIS A CA 1
ATOM 788 C C . HIS A 1 102 ? 0.933 -5.159 -0.148 1.00 95.12 102 HIS A C 1
ATOM 790 O O . HIS A 1 102 ? 0.054 -5.741 0.494 1.00 95.12 102 HIS A O 1
ATOM 796 N N . ARG A 1 103 ? 2.218 -5.212 0.213 1.00 93.81 103 ARG A N 1
ATOM 797 C CA . ARG A 1 103 ? 2.706 -6.001 1.351 1.00 93.81 103 ARG A CA 1
ATOM 798 C C . ARG A 1 103 ? 2.072 -5.555 2.663 1.00 93.81 103 ARG A C 1
ATOM 800 O O . ARG A 1 103 ? 1.661 -6.389 3.465 1.00 93.81 103 ARG A O 1
ATOM 807 N N . LYS A 1 104 ? 1.985 -4.243 2.893 1.00 94.69 104 LYS A N 1
ATOM 808 C CA . LYS A 1 104 ? 1.424 -3.706 4.132 1.00 94.69 104 LYS A CA 1
ATOM 809 C C . LYS A 1 104 ? -0.081 -3.950 4.222 1.00 94.69 104 LYS A C 1
ATOM 811 O O . LYS A 1 104 ? -0.553 -4.383 5.269 1.00 94.69 104 LYS A O 1
ATOM 816 N N . ALA A 1 105 ? -0.823 -3.727 3.140 1.00 95.06 105 ALA A N 1
ATOM 817 C CA . ALA A 1 105 ? -2.264 -3.950 3.090 1.00 95.06 105 ALA A CA 1
ATOM 818 C C . ALA A 1 105 ? -2.620 -5.428 3.305 1.00 95.06 105 ALA A C 1
ATOM 820 O O . ALA A 1 105 ? -3.461 -5.736 4.145 1.00 95.06 105 ALA A O 1
ATOM 821 N N . THR A 1 106 ? -1.932 -6.349 2.624 1.00 96.00 106 THR A N 1
ATOM 822 C CA . THR A 1 106 ? -2.159 -7.797 2.782 1.00 96.00 106 THR A CA 1
ATOM 823 C C . THR A 1 106 ? -1.765 -8.301 4.173 1.00 96.00 106 THR A C 1
ATOM 825 O O . THR A 1 106 ? -2.503 -9.080 4.779 1.00 96.00 106 THR A O 1
ATOM 828 N N . ALA A 1 107 ? -0.651 -7.823 4.739 1.00 95.56 107 ALA A N 1
ATOM 829 C CA . ALA A 1 107 ? -0.267 -8.138 6.116 1.00 95.56 107 ALA A CA 1
ATOM 830 C C . ALA A 1 107 ? -1.274 -7.586 7.139 1.00 95.56 107 ALA A C 1
ATOM 832 O O . ALA A 1 107 ? -1.632 -8.277 8.094 1.00 95.56 107 ALA A O 1
ATOM 833 N N . ASN A 1 108 ? -1.766 -6.362 6.930 1.00 94.75 108 ASN A N 1
ATOM 834 C CA . ASN A 1 108 ? -2.797 -5.763 7.769 1.00 94.75 108 ASN A CA 1
ATOM 835 C C . ASN A 1 108 ? -4.107 -6.555 7.684 1.00 94.75 108 ASN A C 1
ATOM 837 O O . ASN A 1 108 ? -4.674 -6.853 8.727 1.00 94.75 108 ASN A O 1
ATOM 841 N N .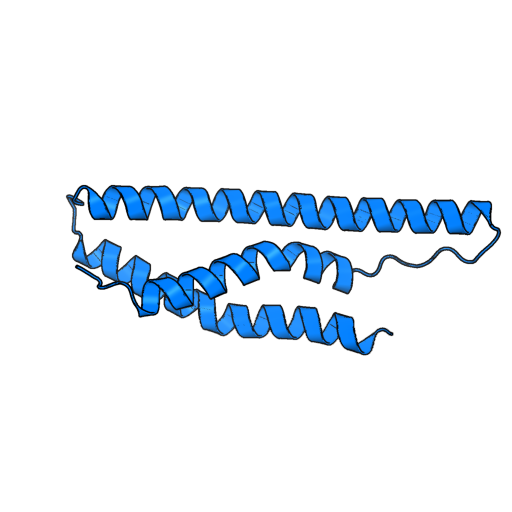 ALA A 1 109 ? -4.552 -6.954 6.490 1.00 96.12 109 ALA A N 1
ATOM 842 C CA . ALA A 1 109 ? -5.755 -7.770 6.323 1.00 96.12 109 ALA A CA 1
ATOM 843 C C . ALA A 1 109 ? -5.661 -9.075 7.131 1.00 96.12 109 ALA A C 1
ATOM 845 O O . ALA A 1 109 ? -6.548 -9.384 7.924 1.00 96.12 109 ALA A O 1
ATOM 846 N N . ARG A 1 110 ? -4.524 -9.782 7.034 1.00 96.50 110 ARG A N 1
ATOM 847 C CA . ARG A 1 110 ? -4.260 -11.006 7.814 1.00 96.50 110 ARG A CA 1
ATOM 848 C C . ARG A 1 110 ? -4.244 -10.761 9.323 1.00 96.50 110 ARG A C 1
ATOM 850 O O . ARG A 1 110 ? -4.789 -11.567 10.072 1.00 96.50 110 ARG A O 1
ATOM 857 N N . ARG A 1 111 ? -3.615 -9.671 9.779 1.00 95.75 111 ARG A N 1
ATOM 858 C CA . ARG A 1 111 ? -3.570 -9.306 11.205 1.00 95.75 111 ARG A CA 1
ATOM 859 C C . ARG A 1 111 ? -4.970 -9.002 11.733 1.00 95.75 111 ARG A C 1
ATOM 861 O O . ARG A 1 111 ? -5.363 -9.536 12.766 1.00 95.75 111 ARG A O 1
ATOM 868 N N . LEU A 1 112 ? -5.709 -8.146 11.033 1.00 94.19 112 LEU A N 1
ATOM 869 C CA . LEU A 1 112 ? -7.013 -7.657 11.477 1.00 94.19 112 LEU A CA 1
ATOM 870 C C . LEU A 1 112 ? -8.079 -8.754 11.450 1.00 94.19 112 LEU A C 1
ATOM 872 O O . LEU A 1 112 ? -8.919 -8.779 12.339 1.00 94.19 112 LEU A O 1
ATOM 876 N N . ALA A 1 113 ? -7.977 -9.727 10.540 1.00 92.88 113 ALA A N 1
ATOM 877 C CA . ALA A 1 113 ? -8.816 -10.927 10.557 1.00 92.88 113 ALA A CA 1
ATOM 878 C C . ALA A 1 113 ? -8.695 -11.750 11.858 1.00 92.88 113 ALA A C 1
ATOM 880 O O . ALA A 1 113 ? -9.600 -12.505 12.192 1.00 92.88 113 ALA A O 1
ATOM 881 N N . ARG A 1 114 ? -7.585 -11.611 12.596 1.00 94.00 114 ARG A N 1
ATOM 882 C CA . ARG A 1 114 ? -7.334 -12.292 13.881 1.00 94.00 114 ARG A CA 1
ATOM 883 C C . ARG A 1 114 ? -7.427 -11.360 15.087 1.00 94.00 114 ARG A C 1
ATOM 885 O O . ARG A 1 114 ? -7.254 -11.796 16.219 1.00 94.00 114 ARG A O 1
ATOM 892 N N . THR A 1 115 ? -7.621 -10.067 14.850 1.00 92.06 115 THR A N 1
ATOM 893 C CA . THR A 1 115 ? -7.669 -9.065 15.912 1.00 92.06 115 THR A CA 1
ATOM 894 C C . THR A 1 115 ? -9.131 -8.849 16.284 1.00 92.06 115 THR A C 1
ATOM 896 O O . THR A 1 115 ? -9.906 -8.472 15.409 1.00 92.06 115 THR A O 1
ATOM 899 N N . PRO A 1 116 ? -9.542 -9.040 17.546 1.00 89.31 116 PRO A N 1
ATOM 900 C CA . PRO A 1 116 ? -10.904 -8.722 17.943 1.00 89.31 116 PRO A CA 1
ATOM 901 C C . PRO A 1 116 ? -11.138 -7.204 17.903 1.00 89.31 116 PRO A C 1
ATOM 903 O O . PRO A 1 116 ? -10.221 -6.391 18.090 1.00 89.31 116 PRO A O 1
ATOM 906 N N . LEU A 1 117 ? -12.383 -6.814 17.627 1.00 86.06 117 LEU A N 1
ATOM 907 C CA . LEU A 1 117 ? -12.787 -5.408 17.556 1.00 86.06 117 LEU A CA 1
ATOM 908 C C . LEU A 1 117 ? -12.785 -4.724 18.934 1.00 86.06 117 LEU A C 1
ATOM 910 O O . 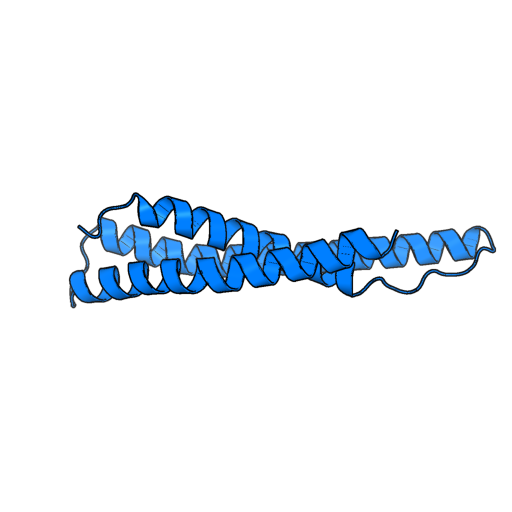LEU A 1 117 ? -12.639 -3.504 18.980 1.00 86.06 117 LEU A O 1
ATOM 914 N N . ARG A 1 118 ? -12.884 -5.500 20.023 1.00 71.25 118 ARG A N 1
ATOM 915 C CA . ARG A 1 118 ? -12.793 -5.076 21.426 1.00 71.25 118 ARG A CA 1
ATOM 916 C C . ARG A 1 118 ? -11.898 -6.031 22.206 1.00 71.25 118 ARG A C 1
ATOM 918 O O . ARG A 1 118 ? -11.923 -7.238 21.894 1.00 71.25 118 ARG A O 1
#

Organism: NCBI:txid502333

InterPro domains:
  IPR053785 PhaP6-like [NF045536] (5-83)